Protein AF-A0A4Q3XXZ2-F1 (afdb_monomer)

Nearest PDB structures (foldseek):
  2io8-assembly1_B  TM=9.190E-01  e=5.444E-06  Escherichia coli
  2io7-assembly1_B  TM=9.166E-01  e=6.072E-06  Escherichia coli
  2io8-assembly1_A  TM=8.777E-01  e=6.412E-06  Escherichia coli
  2io7-assembly1_A  TM=8.751E-01  e=8.423E-06  Escherichia coli
  2ioa-assembly1_A  TM=9.152E-01  e=3.878E-05  Escherichia coli

pLDDT: mean 94.09, std 9.12, range [44.41, 98.56]

Solvent-accessible surface area (backbone atoms only — not comparable to full-atom values): 6925 Å² total; per-residue (Å²): 124,63,69,25,50,61,84,43,61,70,62,39,62,74,46,59,72,34,24,33,39,38,27,77,84,46,56,60,33,32,46,27,34,42,33,55,69,94,44,75,50,72,38,57,88,67,84,60,45,90,94,38,40,32,36,24,38,59,76,80,65,61,76,57,97,71,28,27,61,45,79,46,80,39,69,58,94,94,41,82,76,49,76,48,40,35,36,18,79,48,92,60,56,40,76,83,34,43,79,51,92,83,80,91,79,82,87,74,77,81,78,82,82,131

Secondary structure (DSSP, 8-state):
--EEETT-HHHHHTT-SSEEEEETT--TTTT-EEEETTEEEE----S--TT-EEEEE--PPP-BTTBEEEEEEEEETTEEEEEEEEEESSSS--TTPEEE--------S-----

Mean predicted aligned error: 4.93 Å

Structure (mmCIF, N/CA/C/O backbone):
data_AF-A0A4Q3XXZ2-F1
#
_entry.id   AF-A0A4Q3XXZ2-F1
#
loop_
_atom_site.group_PDB
_atom_site.id
_atom_site.type_symbol
_atom_site.label_atom_id
_atom_site.label_alt_id
_atom_site.label_comp_id
_atom_site.label_asym_id
_atom_site.label_entity_id
_atom_site.label_seq_id
_atom_site.pdbx_PDB_ins_code
_atom_site.Cartn_x
_atom_site.Cartn_y
_atom_site.Cartn_z
_atom_site.occupancy
_atom_site.B_iso_or_equiv
_atom_site.auth_seq_id
_atom_site.auth_comp_id
_atom_site.auth_asym_id
_atom_site.auth_atom_id
_atom_site.pdbx_PDB_model_num
ATOM 1 N N . MET A 1 1 ? 8.401 -9.830 3.113 1.00 84.06 1 MET A N 1
ATOM 2 C CA . MET A 1 1 ? 8.372 -10.079 1.663 1.00 84.06 1 MET A CA 1
ATOM 3 C C . MET A 1 1 ? 9.654 -9.540 1.061 1.00 84.06 1 MET A C 1
ATOM 5 O O . MET A 1 1 ? 10.037 -8.441 1.459 1.00 84.06 1 MET A O 1
ATOM 9 N N . PRO A 1 2 ? 10.330 -10.304 0.197 1.00 96.31 2 PRO A N 1
ATOM 10 C CA . PRO A 1 2 ? 11.499 -9.869 -0.552 1.00 96.31 2 PRO A CA 1
ATOM 11 C C . PRO A 1 2 ? 11.144 -8.739 -1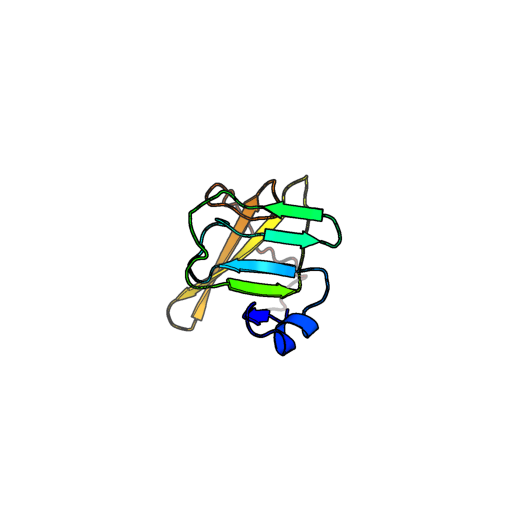.530 1.00 96.31 2 PRO A C 1
ATOM 13 O O . PRO A 1 2 ? 9.999 -8.614 -1.971 1.00 96.31 2 PRO A O 1
ATOM 16 N N . ALA A 1 3 ? 12.139 -7.912 -1.845 1.00 97.88 3 ALA A N 1
ATOM 17 C CA . ALA A 1 3 ? 12.066 -6.840 -2.832 1.00 97.88 3 ALA A CA 1
ATOM 18 C C . ALA A 1 3 ? 13.414 -6.702 -3.545 1.00 97.88 3 ALA A C 1
ATOM 20 O O . ALA A 1 3 ? 14.454 -6.939 -2.930 1.00 97.88 3 ALA A O 1
ATOM 21 N N . ALA A 1 4 ? 13.382 -6.276 -4.803 1.00 98.31 4 ALA A N 1
ATOM 22 C CA . ALA A 1 4 ? 14.554 -6.038 -5.635 1.00 98.31 4 ALA A CA 1
ATOM 23 C C . ALA A 1 4 ? 14.365 -4.771 -6.476 1.00 98.31 4 ALA A C 1
ATOM 25 O O . ALA A 1 4 ? 13.234 -4.378 -6.779 1.00 98.31 4 ALA A O 1
ATOM 26 N N . PHE A 1 5 ? 15.469 -4.137 -6.870 1.00 98.44 5 PHE A N 1
ATOM 27 C CA . PHE A 1 5 ? 15.433 -3.125 -7.923 1.00 98.44 5 PHE A CA 1
ATOM 28 C C . PHE A 1 5 ? 15.017 -3.782 -9.241 1.00 98.44 5 PHE A C 1
ATOM 30 O O . PHE A 1 5 ? 15.450 -4.892 -9.540 1.00 98.44 5 PHE A O 1
ATOM 37 N N . ALA A 1 6 ? 14.154 -3.129 -10.018 1.00 97.38 6 ALA A N 1
ATOM 38 C CA . ALA A 1 6 ? 13.614 -3.742 -11.231 1.00 97.38 6 ALA A CA 1
ATOM 39 C C . ALA A 1 6 ? 14.649 -3.894 -12.362 1.00 97.38 6 ALA A C 1
ATOM 41 O O . ALA A 1 6 ? 14.451 -4.701 -13.271 1.00 97.38 6 ALA A O 1
ATOM 42 N N . ASP A 1 7 ? 15.743 -3.132 -12.322 1.00 97.31 7 ASP A N 1
ATOM 43 C CA . ASP A 1 7 ? 16.853 -3.217 -13.274 1.00 97.31 7 ASP A CA 1
ATOM 44 C C . ASP A 1 7 ? 17.897 -4.288 -12.903 1.00 97.31 7 ASP A C 1
ATOM 46 O O . ASP A 1 7 ? 18.634 -4.753 -13.780 1.00 97.31 7 ASP A O 1
ATOM 50 N N . ASP A 1 8 ? 17.906 -4.760 -11.655 1.00 97.62 8 ASP A N 1
ATOM 51 C CA . ASP A 1 8 ? 18.656 -5.941 -11.229 1.00 97.62 8 ASP A CA 1
ATOM 52 C C . ASP A 1 8 ? 17.900 -7.216 -11.630 1.00 97.62 8 ASP A C 1
ATOM 54 O O . ASP A 1 8 ? 17.110 -7.777 -10.874 1.00 97.62 8 ASP A O 1
ATOM 58 N N . ARG A 1 9 ? 18.134 -7.675 -12.864 1.00 93.94 9 ARG A N 1
ATOM 59 C CA . ARG A 1 9 ? 17.431 -8.832 -13.446 1.00 93.94 9 ARG A CA 1
ATOM 60 C C . ARG A 1 9 ? 17.591 -10.123 -12.647 1.00 93.94 9 ARG A C 1
ATOM 62 O O . ARG A 1 9 ? 16.688 -10.952 -12.700 1.00 93.94 9 ARG A O 1
ATOM 69 N N . GLU A 1 10 ? 18.733 -10.317 -11.993 1.00 95.44 10 GLU A N 1
ATOM 70 C CA . GLU A 1 10 ? 18.999 -11.532 -11.221 1.00 95.44 10 GLU A CA 1
ATOM 71 C C . GLU A 1 10 ? 18.163 -11.512 -9.943 1.00 95.44 10 GLU A C 1
ATOM 73 O O . GLU A 1 10 ? 17.340 -12.402 -9.744 1.00 95.44 10 GLU A O 1
ATOM 78 N N . ALA A 1 11 ? 18.263 -10.439 -9.153 1.00 96.12 11 ALA A N 1
ATOM 79 C CA . ALA A 1 11 ? 17.469 -10.295 -7.936 1.00 96.12 11 ALA A CA 1
ATOM 80 C C . ALA A 1 11 ? 15.958 -10.201 -8.222 1.00 96.12 11 ALA A C 1
ATOM 82 O O . ALA A 1 11 ? 15.139 -10.708 -7.456 1.00 96.12 11 ALA A O 1
ATOM 83 N N . ALA A 1 12 ? 15.567 -9.571 -9.333 1.00 95.12 12 ALA A N 1
ATOM 84 C CA . ALA A 1 12 ? 14.174 -9.454 -9.745 1.00 95.12 12 ALA A CA 1
ATOM 85 C C . ALA A 1 12 ? 13.550 -10.806 -10.134 1.00 95.12 12 ALA A C 1
ATOM 87 O O . ALA A 1 12 ? 12.359 -11.015 -9.900 1.00 95.12 12 ALA A O 1
ATOM 88 N N . ALA A 1 13 ? 14.332 -11.735 -10.699 1.00 93.62 13 ALA A N 1
ATOM 89 C CA . ALA A 1 13 ? 13.841 -13.063 -11.066 1.00 93.62 13 ALA A CA 1
ATOM 90 C C . ALA A 1 13 ? 13.387 -13.882 -9.842 1.00 93.62 13 ALA A C 1
ATOM 92 O O . ALA A 1 13 ? 12.452 -14.676 -9.954 1.00 93.62 13 ALA A O 1
ATOM 93 N N . ASP A 1 14 ? 13.984 -13.638 -8.672 1.00 95.75 14 ASP A N 1
ATOM 94 C CA . ASP A 1 14 ? 13.669 -14.345 -7.425 1.00 95.75 14 ASP A CA 1
ATOM 95 C C . ASP A 1 14 ? 12.348 -13.895 -6.766 1.00 95.75 14 ASP A C 1
ATOM 97 O O . ASP A 1 14 ? 11.858 -14.556 -5.850 1.00 95.75 14 ASP A O 1
ATOM 101 N N . ILE A 1 15 ? 11.740 -12.789 -7.215 1.00 96.00 15 ILE A N 1
ATOM 102 C CA . ILE A 1 15 ? 10.483 -12.261 -6.652 1.00 96.00 15 ILE A CA 1
ATOM 103 C C . ILE A 1 15 ? 9.254 -13.070 -7.107 1.00 96.00 15 ILE A C 1
ATOM 105 O O . ILE A 1 15 ? 8.259 -13.142 -6.384 1.00 96.00 15 ILE A O 1
ATOM 109 N N . GLY A 1 16 ? 9.327 -13.713 -8.277 1.00 91.75 16 GLY A N 1
ATOM 110 C CA . GLY A 1 16 ? 8.236 -14.496 -8.863 1.00 91.75 16 GLY A CA 1
ATOM 111 C C . GLY A 1 16 ? 7.226 -13.676 -9.678 1.00 91.75 16 GLY A C 1
ATOM 112 O O . GLY A 1 16 ? 7.431 -12.504 -9.984 1.00 91.75 16 GLY A O 1
ATOM 113 N N . GLU A 1 17 ? 6.121 -14.319 -10.068 1.00 93.75 17 GLU A N 1
ATOM 114 C CA . GLU A 1 17 ? 5.135 -13.760 -11.015 1.00 93.75 17 GLU A CA 1
ATOM 115 C C . GLU A 1 17 ? 4.101 -12.826 -10.363 1.00 93.75 17 GLU A C 1
ATOM 117 O O . GLU A 1 17 ? 3.418 -12.075 -11.057 1.00 93.75 17 GLU A O 1
ATOM 122 N N . ARG A 1 18 ? 4.008 -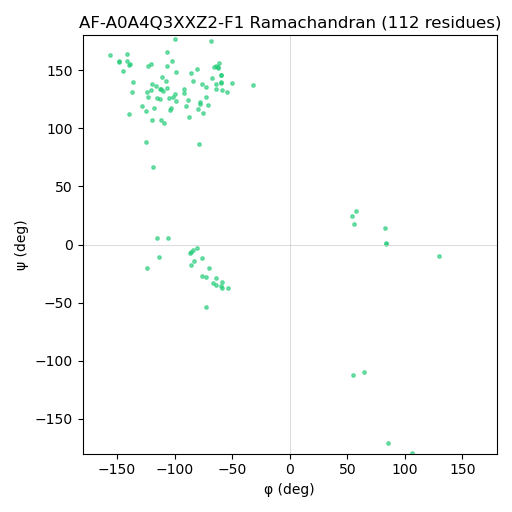12.835 -9.026 1.00 97.38 18 ARG A N 1
ATOM 123 C CA . ARG A 1 18 ? 3.061 -12.027 -8.245 1.00 97.38 18 ARG A CA 1
ATOM 124 C C . ARG A 1 18 ? 3.816 -10.966 -7.455 1.00 97.38 18 ARG A C 1
ATOM 126 O O . ARG A 1 18 ? 4.473 -11.277 -6.460 1.00 97.38 18 ARG A O 1
ATOM 133 N N . TYR A 1 19 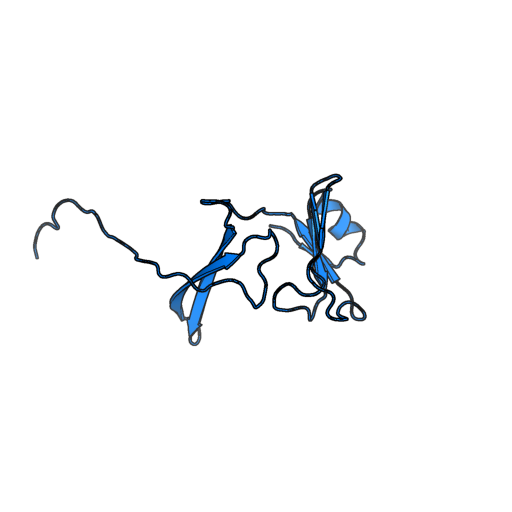? 3.720 -9.710 -7.875 1.00 98.12 19 TYR A N 1
ATOM 134 C CA . TYR A 1 19 ? 4.515 -8.628 -7.302 1.00 98.12 19 TYR A CA 1
ATOM 135 C C . TYR A 1 19 ? 3.811 -7.269 -7.318 1.00 98.12 19 TYR A C 1
ATOM 137 O O . TYR A 1 19 ? 2.930 -6.997 -8.124 1.00 98.12 19 TYR A O 1
ATOM 145 N N . ALA A 1 20 ? 4.241 -6.381 -6.428 1.00 98.44 20 ALA A N 1
ATOM 146 C CA . ALA A 1 20 ? 3.965 -4.956 -6.485 1.00 98.44 20 ALA A CA 1
ATOM 147 C C . ALA A 1 20 ? 5.170 -4.224 -7.092 1.00 98.44 20 ALA A C 1
ATOM 149 O O . ALA A 1 20 ? 6.275 -4.311 -6.550 1.00 98.44 20 ALA A O 1
ATOM 150 N N . ARG A 1 21 ? 4.956 -3.472 -8.171 1.00 98.31 21 ARG A N 1
ATOM 151 C CA . ARG A 1 21 ? 5.925 -2.536 -8.756 1.00 98.31 21 ARG A CA 1
ATOM 152 C C . ARG A 1 21 ? 5.709 -1.150 -8.158 1.00 98.31 21 ARG A C 1
ATOM 154 O O . ARG A 1 21 ? 4.574 -0.678 -8.065 1.00 98.31 21 ARG A O 1
ATOM 161 N N . LYS A 1 22 ? 6.794 -0.529 -7.691 1.00 98.50 22 LYS A N 1
ATOM 162 C CA . LYS A 1 22 ? 6.744 0.707 -6.902 1.00 98.50 22 LYS A CA 1
ATOM 163 C C . LYS A 1 22 ? 7.866 1.666 -7.315 1.00 98.50 22 LYS A C 1
ATOM 165 O O . LYS A 1 22 ? 9.029 1.362 -7.033 1.00 98.50 22 LYS A O 1
ATOM 170 N N . PRO A 1 23 ? 7.544 2.819 -7.923 1.00 98.56 23 PRO A N 1
ATOM 171 C CA . PRO A 1 23 ? 8.525 3.870 -8.187 1.00 98.56 23 PRO A CA 1
ATOM 172 C C . PRO A 1 23 ? 9.179 4.385 -6.900 1.00 98.56 23 PRO A C 1
ATOM 174 O O . PRO A 1 23 ? 8.512 4.477 -5.867 1.00 98.56 23 PRO A O 1
ATOM 177 N N . PHE A 1 24 ? 10.460 4.762 -6.944 1.00 97.56 24 PHE A N 1
ATOM 178 C CA . PHE A 1 24 ? 11.224 5.107 -5.731 1.00 97.56 24 PHE A CA 1
ATOM 179 C C . PHE A 1 24 ? 10.642 6.261 -4.913 1.00 97.56 24 PHE A C 1
ATOM 181 O O . PHE A 1 24 ? 10.681 6.224 -3.683 1.00 97.56 24 PHE A O 1
ATOM 188 N N . PHE A 1 25 ? 10.096 7.275 -5.581 1.00 97.12 25 PHE A N 1
ATOM 189 C CA . PHE A 1 25 ? 9.563 8.473 -4.925 1.00 97.12 25 PHE A CA 1
ATOM 190 C C . PHE A 1 25 ? 8.036 8.530 -4.900 1.00 97.12 25 PHE A C 1
ATOM 192 O O . PHE A 1 25 ? 7.466 9.526 -4.446 1.00 97.12 25 PHE A O 1
ATOM 199 N N . SER A 1 26 ? 7.376 7.460 -5.353 1.00 97.25 26 SER A N 1
ATOM 200 C CA . SER A 1 26 ? 5.929 7.340 -5.250 1.00 97.25 26 SER A CA 1
ATOM 201 C C . SER A 1 26 ? 5.482 7.389 -3.786 1.00 97.25 26 SER A C 1
ATOM 203 O O . SER A 1 26 ? 6.148 6.915 -2.861 1.00 97.25 26 SER A O 1
ATOM 205 N N . ARG A 1 27 ? 4.306 7.975 -3.577 1.00 96.44 27 ARG A N 1
ATOM 206 C CA . ARG A 1 27 ? 3.619 8.076 -2.290 1.00 96.44 27 ARG A CA 1
ATOM 207 C C . ARG A 1 27 ? 2.125 7.889 -2.514 1.00 96.44 27 ARG A C 1
ATOM 209 O O . ARG A 1 27 ? 1.656 7.999 -3.637 1.00 96.44 27 ARG A O 1
ATOM 216 N N . GLU A 1 28 ? 1.367 7.628 -1.452 1.00 95.06 28 GLU A N 1
ATOM 217 C CA . GLU A 1 28 ? -0.111 7.641 -1.484 1.00 95.06 28 GLU A CA 1
ATOM 218 C C . GLU A 1 28 ? -0.763 6.750 -2.566 1.00 95.06 28 GLU A C 1
ATOM 220 O O . GLU A 1 28 ? -1.894 7.001 -2.974 1.00 95.06 28 GLU A O 1
ATOM 225 N N . GLY A 1 29 ? -0.066 5.708 -3.025 1.00 96.69 29 GLY A N 1
ATOM 226 C CA . GLY A 1 29 ? -0.573 4.784 -4.040 1.00 96.69 29 GLY A CA 1
ATOM 227 C C . GLY A 1 29 ? -0.406 5.246 -5.493 1.00 96.69 29 GLY A C 1
ATOM 228 O O . GLY A 1 29 ? -0.820 4.512 -6.385 1.00 96.69 29 GLY A O 1
ATOM 229 N N . TRP A 1 30 ? 0.193 6.413 -5.750 1.00 97.88 30 TRP A N 1
ATOM 230 C CA . TRP A 1 30 ? 0.426 6.925 -7.107 1.00 97.88 30 TRP A CA 1
ATOM 231 C C . TRP A 1 30 ? 1.390 6.032 -7.895 1.00 97.88 30 TRP A C 1
ATOM 233 O O . TRP A 1 30 ? 2.425 5.638 -7.372 1.00 97.88 30 TRP A O 1
ATOM 243 N N . ASP A 1 31 ? 1.062 5.701 -9.141 1.00 98.06 31 ASP A N 1
ATOM 244 C CA . ASP A 1 31 ? 1.900 4.893 -10.047 1.00 98.06 31 ASP A CA 1
ATOM 245 C C . ASP A 1 31 ? 2.311 3.506 -9.499 1.00 98.06 31 ASP A C 1
ATOM 247 O O . ASP A 1 31 ? 3.237 2.871 -10.002 1.00 98.06 31 ASP A O 1
ATOM 251 N N . ILE A 1 32 ? 1.619 3.007 -8.469 1.00 98.31 32 ILE A N 1
ATOM 252 C CA . ILE A 1 32 ? 1.789 1.635 -7.979 1.00 98.31 32 ILE A CA 1
ATOM 253 C C . ILE A 1 32 ? 1.088 0.679 -8.943 1.00 98.31 32 ILE A C 1
ATOM 255 O O . ILE A 1 32 ? -0.039 0.929 -9.368 1.00 98.31 32 ILE A O 1
ATOM 259 N N . GLU A 1 33 ? 1.721 -0.451 -9.241 1.00 98.25 33 GLU A N 1
ATOM 260 C CA . GLU A 1 33 ? 1.114 -1.539 -10.005 1.00 98.25 33 GLU A CA 1
ATOM 261 C C . GLU A 1 33 ? 1.162 -2.825 -9.180 1.00 98.25 33 GLU A C 1
ATOM 263 O O . GLU A 1 33 ? 2.219 -3.214 -8.684 1.00 98.25 33 GLU A O 1
ATOM 268 N N . LEU A 1 34 ? 0.017 -3.481 -9.013 1.00 98.44 34 LEU A N 1
ATOM 269 C CA . LEU A 1 34 ? -0.082 -4.809 -8.417 1.00 98.44 34 LEU A CA 1
ATOM 270 C C . LEU A 1 34 ? -0.299 -5.817 -9.540 1.00 98.44 34 LEU A C 1
ATOM 272 O O . LEU A 1 34 ? -1.313 -5.755 -10.233 1.00 98.44 34 LEU A O 1
ATOM 276 N N . VAL A 1 35 ? 0.649 -6.731 -9.701 1.00 98.00 35 VAL A N 1
ATOM 277 C CA . VAL A 1 35 ? 0.598 -7.848 -10.642 1.00 98.00 35 VAL A CA 1
ATOM 278 C C . VAL A 1 35 ? 0.288 -9.111 -9.850 1.00 98.00 35 VAL A C 1
ATOM 280 O O . VAL A 1 35 ? 1.067 -9.520 -8.989 1.00 98.00 35 VAL A O 1
ATOM 283 N N . ASP A 1 36 ? -0.865 -9.709 -10.123 1.00 95.81 36 ASP A N 1
ATOM 284 C CA . ASP A 1 36 ? -1.334 -10.960 -9.532 1.00 95.81 36 ASP A CA 1
ATOM 285 C C . ASP A 1 36 ? -1.655 -11.938 -10.674 1.00 95.81 36 ASP A C 1
ATOM 287 O O . ASP A 1 36 ? -2.761 -11.953 -11.224 1.00 95.81 36 ASP A O 1
ATOM 291 N N . ASP A 1 37 ? -0.636 -12.683 -11.103 1.00 90.12 37 ASP A N 1
ATOM 292 C CA . ASP A 1 37 ? -0.640 -13.510 -12.312 1.00 90.12 37 ASP A CA 1
ATOM 293 C C . ASP A 1 37 ? -1.017 -12.689 -13.565 1.00 90.12 37 ASP A C 1
ATOM 295 O O . ASP A 1 37 ? -0.281 -11.803 -13.999 1.00 90.12 37 ASP A O 1
ATOM 299 N N . ALA A 1 38 ? -2.180 -12.964 -14.163 1.00 90.00 38 ALA A N 1
ATOM 300 C CA . ALA A 1 38 ? -2.693 -12.238 -15.325 1.00 90.00 38 ALA A CA 1
ATOM 301 C C . ALA A 1 38 ? -3.474 -10.962 -14.956 1.00 90.00 38 ALA A C 1
ATOM 303 O O . ALA A 1 38 ? -3.903 -10.230 -15.850 1.00 90.00 38 ALA A O 1
ATOM 304 N N . GLN A 1 39 ? -3.723 -10.716 -13.666 1.00 94.75 39 GLN A N 1
ATOM 305 C CA . GLN A 1 39 ? -4.453 -9.544 -13.194 1.00 94.75 39 GLN A CA 1
ATOM 306 C C . GLN A 1 39 ? -3.483 -8.412 -12.872 1.00 94.75 39 GLN A C 1
ATOM 308 O O . GLN A 1 39 ? -2.473 -8.610 -12.201 1.00 94.75 39 GLN A O 1
ATOM 313 N N . VAL A 1 40 ? -3.820 -7.211 -13.335 1.00 97.12 40 VAL A N 1
ATOM 314 C CA . VAL A 1 40 ? -3.038 -6.002 -13.081 1.00 97.12 40 VAL A CA 1
ATOM 315 C C . VAL A 1 40 ? -3.965 -4.921 -12.543 1.00 97.12 40 VAL A C 1
ATOM 317 O O . VAL A 1 40 ? -4.897 -4.503 -13.229 1.00 97.12 40 VAL A O 1
ATOM 320 N N . GLU A 1 41 ? -3.694 -4.447 -11.329 1.00 97.38 41 GLU A N 1
ATOM 321 C CA . GLU A 1 41 ? -4.330 -3.260 -10.753 1.00 97.38 41 GLU A CA 1
ATOM 322 C C . GLU A 1 41 ? -3.327 -2.104 -10.736 1.00 97.38 41 GLU A C 1
ATOM 324 O O . GLU A 1 41 ? -2.170 -2.282 -10.357 1.00 97.38 41 GLU A O 1
ATOM 329 N N . ARG A 1 42 ? -3.766 -0.911 -11.146 1.00 97.50 42 ARG A N 1
ATOM 330 C CA . ARG A 1 42 ? -2.931 0.293 -11.192 1.00 97.50 42 ARG A CA 1
ATOM 331 C C . ARG A 1 42 ? -3.501 1.374 -10.291 1.00 97.50 42 ARG A C 1
ATOM 333 O O . ARG A 1 42 ? -4.710 1.605 -10.260 1.00 97.50 42 ARG A O 1
ATOM 340 N N . GLY A 1 43 ? -2.603 2.037 -9.576 1.00 96.94 43 GLY A N 1
ATOM 341 C CA . GLY A 1 43 ? -2.889 3.259 -8.852 1.00 96.94 43 GLY A CA 1
ATOM 342 C C . GLY A 1 43 ? -3.167 4.420 -9.811 1.00 96.94 43 GLY A C 1
ATOM 343 O O . GLY A 1 43 ? -3.054 4.275 -11.030 1.00 96.94 43 GLY A O 1
ATOM 344 N N . PRO A 1 44 ? -3.552 5.584 -9.276 1.00 96.00 44 PRO A N 1
ATOM 345 C CA . PRO A 1 44 ? -3.719 6.780 -10.089 1.00 96.00 44 PRO A CA 1
ATOM 346 C C . PRO A 1 44 ? -2.366 7.254 -10.658 1.00 96.00 44 PRO A C 1
ATOM 348 O O . PRO A 1 44 ? -1.320 7.001 -10.059 1.00 96.00 44 PRO A O 1
ATOM 351 N N . GLU A 1 45 ? -2.389 7.938 -11.806 1.00 96.31 45 GLU A N 1
ATOM 352 C CA . GLU A 1 45 ? -1.182 8.402 -12.514 1.00 96.31 45 GLU A CA 1
ATOM 353 C C . GLU A 1 45 ? -0.612 9.683 -11.893 1.00 96.31 45 GLU A C 1
ATOM 355 O O . GLU A 1 45 ? -1.274 10.724 -11.889 1.00 96.31 45 GLU A O 1
ATOM 360 N N . GLY A 1 46 ? 0.604 9.608 -11.354 1.00 94.06 46 GLY A N 1
ATOM 361 C CA . GLY A 1 46 ? 1.252 10.693 -10.605 1.00 94.06 46 GLY A CA 1
ATOM 362 C C . GLY A 1 46 ? 2.490 11.271 -11.287 1.00 94.06 46 GLY A C 1
ATOM 363 O O . GLY A 1 46 ? 2.970 12.327 -10.873 1.00 94.06 46 GLY A O 1
ATOM 364 N N . GLY A 1 47 ? 2.982 10.611 -12.340 1.00 96.44 47 GLY A N 1
ATOM 365 C CA . GLY A 1 47 ? 4.202 10.988 -13.055 1.00 96.44 47 GLY A CA 1
ATOM 366 C C . GLY A 1 47 ? 5.490 10.479 -12.403 1.00 96.44 47 GLY A C 1
ATOM 367 O O . GLY A 1 47 ? 6.565 10.959 -12.754 1.00 96.44 47 GLY A O 1
ATOM 368 N N . TYR A 1 48 ? 5.406 9.535 -11.461 1.00 97.31 48 TYR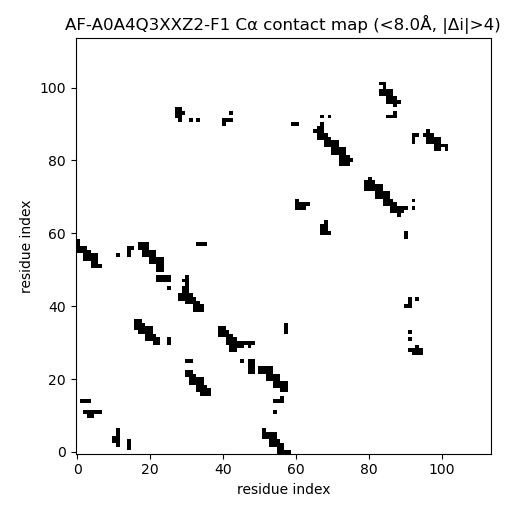 A N 1
ATOM 369 C CA . TYR A 1 48 ? 6.572 8.884 -10.866 1.00 97.31 48 TYR A CA 1
ATOM 370 C C . TYR A 1 48 ? 7.123 7.772 -11.775 1.00 97.31 48 TYR A C 1
ATOM 372 O O . TYR A 1 48 ? 6.369 7.119 -12.493 1.00 97.31 48 TYR A O 1
ATOM 380 N N . GLY A 1 49 ? 8.435 7.509 -11.694 1.00 96.69 49 GLY A N 1
ATOM 381 C CA . GLY A 1 49 ? 9.068 6.334 -12.316 1.00 96.69 49 GLY A CA 1
ATOM 382 C C . GLY A 1 49 ? 10.299 6.618 -13.175 1.00 96.69 49 GLY A C 1
ATOM 383 O O . GLY A 1 49 ? 10.997 5.672 -13.529 1.00 96.69 49 GLY A O 1
ATOM 384 N N . GLU A 1 50 ? 10.609 7.883 -13.479 1.00 97.44 50 GLU A N 1
ATOM 385 C CA . GLU A 1 50 ? 11.802 8.244 -14.266 1.00 97.44 50 GLU A CA 1
ATOM 386 C C . GLU A 1 50 ? 13.099 7.775 -13.590 1.00 97.44 50 GLU A C 1
ATOM 388 O O 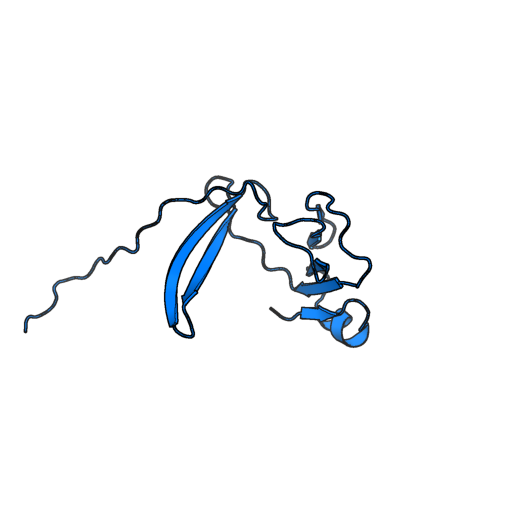. GLU A 1 50 ? 14.036 7.335 -14.253 1.00 97.44 50 GLU A O 1
ATOM 393 N N . GLU A 1 51 ? 13.140 7.818 -12.260 1.00 97.44 51 GLU A N 1
ATOM 394 C CA . GLU A 1 51 ? 14.321 7.486 -11.463 1.00 97.44 51 GLU A CA 1
ATOM 395 C C . GLU A 1 51 ? 14.472 5.985 -11.204 1.00 97.44 51 GLU A C 1
ATOM 397 O O . GLU A 1 51 ? 15.471 5.562 -10.622 1.00 97.44 51 GLU A O 1
ATOM 402 N N . GLY A 1 52 ? 13.495 5.190 -11.642 1.00 98.12 52 GLY A N 1
ATOM 403 C CA . GLY A 1 52 ? 13.440 3.752 -11.442 1.00 98.12 52 GLY A CA 1
ATOM 404 C C . GLY A 1 52 ? 12.416 3.310 -10.400 1.00 98.12 52 GLY A C 1
ATOM 405 O O . GLY A 1 52 ? 11.663 4.086 -9.799 1.00 98.12 52 GLY A O 1
ATOM 406 N N . GLU A 1 53 ? 12.377 1.997 -10.215 1.00 98.50 53 GLU A N 1
ATOM 407 C CA . GLU A 1 53 ? 11.356 1.306 -9.443 1.00 98.50 53 GLU A CA 1
ATOM 408 C C . GLU A 1 53 ? 11.923 0.052 -8.775 1.00 98.50 53 GLU A C 1
ATOM 410 O O . GLU A 1 53 ? 12.927 -0.526 -9.203 1.00 98.50 53 GLU A O 1
ATOM 415 N N . ILE A 1 54 ? 11.251 -0.387 -7.716 1.00 98.44 54 ILE A N 1
ATOM 416 C CA . ILE A 1 54 ? 11.421 -1.736 -7.186 1.00 98.44 54 ILE A CA 1
ATOM 417 C C . ILE A 1 54 ? 10.264 -2.629 -7.621 1.00 98.44 54 ILE A C 1
ATOM 419 O O . ILE A 1 54 ? 9.147 -2.158 -7.850 1.00 98.44 54 ILE A O 1
ATOM 423 N N . ILE A 1 55 ? 10.507 -3.934 -7.604 1.00 98.25 55 ILE A N 1
ATOM 424 C CA . ILE A 1 55 ? 9.461 -4.947 -7.501 1.00 98.25 55 ILE A CA 1
ATOM 425 C C . ILE A 1 55 ? 9.556 -5.640 -6.139 1.00 98.25 55 ILE A C 1
ATOM 427 O O . ILE A 1 55 ? 10.636 -5.826 -5.582 1.00 98.25 55 ILE A O 1
ATOM 431 N N . GLN A 1 56 ? 8.415 -5.989 -5.562 1.00 98.44 56 GLN A N 1
ATOM 432 C CA . GLN A 1 56 ? 8.319 -6.662 -4.268 1.00 98.44 56 GLN A CA 1
ATOM 433 C C . GLN A 1 56 ? 7.296 -7.780 -4.368 1.00 98.44 56 GLN A C 1
ATOM 435 O O . GLN A 1 56 ? 6.245 -7.548 -4.951 1.00 98.44 56 GLN A O 1
ATOM 440 N N . GLU A 1 57 ? 7.551 -8.937 -3.756 1.00 98.19 57 GLU A N 1
ATOM 441 C CA . GLU A 1 57 ? 6.560 -10.023 -3.698 1.00 98.19 57 GLU A CA 1
ATOM 442 C C . GLU A 1 57 ? 5.212 -9.474 -3.195 1.00 98.19 57 GLU A C 1
ATOM 444 O O . GLU A 1 57 ? 5.158 -8.603 -2.314 1.00 98.19 57 GLU A O 1
ATOM 449 N N . LEU A 1 58 ? 4.119 -9.932 -3.804 1.00 97.88 58 LEU A N 1
ATOM 450 C CA . LEU A 1 58 ? 2.779 -9.453 -3.495 1.00 97.88 58 LEU A CA 1
ATOM 451 C C . LEU A 1 58 ? 2.248 -10.085 -2.196 1.00 97.88 58 LEU A C 1
ATOM 453 O O . LEU A 1 58 ? 2.025 -11.292 -2.135 1.00 97.88 58 LEU A O 1
ATOM 457 N N . ALA A 1 59 ? 1.916 -9.255 -1.199 1.00 96.50 59 ALA A N 1
ATOM 458 C CA . ALA A 1 59 ? 0.987 -9.625 -0.123 1.00 96.50 59 ALA A CA 1
ATOM 459 C C . ALA A 1 59 ? -0.309 -8.846 -0.315 1.00 96.50 59 ALA A C 1
ATOM 461 O O . ALA A 1 59 ? -0.355 -7.652 0.002 1.00 96.50 59 ALA A O 1
ATOM 462 N N . PRO A 1 60 ? -1.368 -9.508 -0.799 1.00 95.62 60 PRO A N 1
ATOM 463 C CA . PRO A 1 60 ? -2.685 -8.907 -0.859 1.00 95.62 60 PRO A CA 1
ATOM 464 C C . PRO A 1 60 ? -3.165 -8.511 0.539 1.00 95.62 60 PRO A C 1
ATOM 466 O O . PRO A 1 60 ? -3.005 -9.260 1.507 1.00 95.62 60 PRO A O 1
ATOM 469 N N . LEU A 1 61 ? -3.797 -7.343 0.640 1.00 96.38 61 LEU A N 1
ATOM 470 C CA . LEU A 1 61 ? -4.484 -6.945 1.864 1.00 96.38 61 LEU A CA 1
ATOM 471 C C . LEU A 1 61 ? -5.710 -7.844 2.092 1.00 96.38 61 LEU A C 1
ATOM 473 O O . LEU A 1 61 ? -6.405 -8.193 1.129 1.00 96.38 61 LEU A O 1
ATOM 477 N N . PRO A 1 62 ? -6.024 -8.200 3.351 1.00 96.44 62 PRO A N 1
ATOM 478 C CA . PRO A 1 62 ? -7.263 -8.904 3.652 1.00 96.44 62 PRO A CA 1
ATOM 479 C C . PRO A 1 62 ? -8.473 -8.041 3.270 1.00 96.44 62 PRO A C 1
ATOM 481 O O . PRO A 1 62 ? -8.385 -6.818 3.211 1.00 96.44 62 PRO A O 1
ATOM 484 N N . THR A 1 63 ? -9.618 -8.675 3.021 1.00 97.06 63 THR A N 1
ATOM 485 C CA . THR A 1 63 ? -10.864 -7.967 2.693 1.00 97.06 63 THR A CA 1
ATOM 486 C C . THR A 1 63 ? -11.886 -8.147 3.812 1.00 97.06 63 THR A C 1
ATOM 488 O O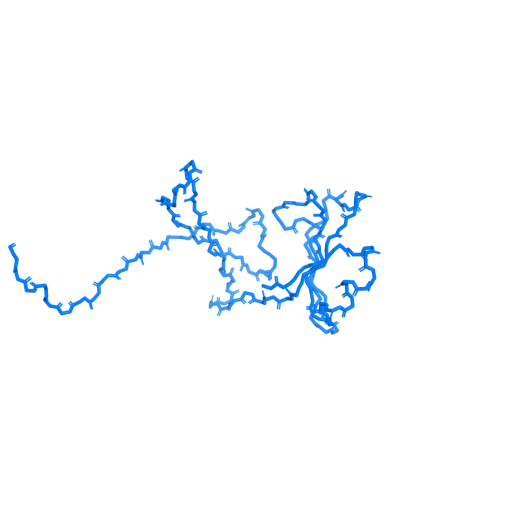 . THR A 1 63 ? -12.244 -9.273 4.151 1.00 97.06 63 THR A O 1
ATOM 491 N N . PHE A 1 64 ? -12.396 -7.039 4.347 1.00 96.00 64 PHE A N 1
ATOM 492 C CA . PHE A 1 64 ? -13.448 -6.991 5.362 1.00 96.00 64 PHE A CA 1
ATOM 493 C C . PHE A 1 64 ? -14.594 -6.120 4.857 1.00 96.00 64 PHE A C 1
ATOM 495 O O . PHE A 1 64 ? -14.419 -4.929 4.627 1.00 96.00 64 PHE A O 1
ATOM 502 N N . GLY A 1 65 ? -15.772 -6.708 4.634 1.00 95.38 65 GLY A N 1
ATOM 503 C CA . GLY A 1 65 ? -16.936 -5.946 4.160 1.00 95.38 65 GLY A CA 1
ATOM 504 C C . GLY A 1 65 ? -16.706 -5.193 2.840 1.00 95.38 65 GLY A C 1
ATOM 505 O O . GLY A 1 65 ? -17.310 -4.148 2.627 1.00 95.38 65 GLY A O 1
ATOM 506 N N . GLY A 1 66 ? -15.816 -5.695 1.974 1.00 96.19 66 GLY A N 1
ATOM 507 C CA . GLY A 1 66 ? -15.434 -5.040 0.716 1.00 96.19 66 GLY A CA 1
ATOM 508 C C . GLY A 1 66 ? -14.350 -3.963 0.847 1.00 96.19 66 GLY A C 1
ATOM 509 O O . GLY A 1 66 ? -13.966 -3.380 -0.160 1.00 96.19 66 GLY A O 1
ATOM 510 N N . LEU A 1 67 ? -13.839 -3.716 2.054 1.00 97.38 67 LEU A N 1
ATOM 511 C CA . LEU A 1 67 ? -12.744 -2.787 2.322 1.00 97.38 67 LEU A CA 1
ATOM 512 C C . LEU A 1 67 ? -11.455 -3.543 2.635 1.00 97.38 67 LEU A C 1
ATOM 514 O O . LEU A 1 67 ? -11.480 -4.678 3.116 1.00 97.38 67 LEU A O 1
ATOM 518 N N . ARG A 1 68 ? -10.320 -2.905 2.364 1.00 97.75 68 ARG A N 1
ATOM 519 C CA . ARG A 1 68 ? -8.982 -3.466 2.551 1.00 97.75 68 ARG A CA 1
ATOM 520 C C . ARG A 1 68 ? -8.196 -2.600 3.539 1.00 97.75 68 ARG A C 1
ATOM 522 O O . ARG A 1 68 ? -7.834 -1.474 3.190 1.00 97.75 68 ARG A O 1
ATOM 529 N N . PRO A 1 69 ? -7.969 -3.076 4.779 1.00 97.44 69 PRO A N 1
ATOM 530 C CA . PRO A 1 69 ? -7.280 -2.307 5.800 1.00 97.44 69 PRO A CA 1
ATOM 531 C C . PRO A 1 69 ? -5.756 -2.412 5.682 1.00 97.44 69 PRO A C 1
ATOM 533 O O . PRO A 1 69 ? -5.200 -3.493 5.493 1.00 97.44 69 PRO A O 1
ATOM 536 N N . VAL A 1 70 ? -5.082 -1.290 5.914 1.00 97.19 70 VAL A N 1
ATOM 537 C CA . VAL A 1 70 ? -3.647 -1.187 6.196 1.00 97.19 70 VAL A CA 1
ATOM 538 C C . VAL A 1 70 ? -3.459 -0.735 7.636 1.00 97.19 70 VAL A C 1
ATOM 540 O O . VAL A 1 70 ? -4.078 0.233 8.081 1.00 97.19 70 VAL A O 1
ATOM 543 N N . VAL A 1 71 ? -2.557 -1.407 8.352 1.00 96.94 71 VAL A N 1
ATOM 544 C CA . VAL A 1 71 ? -2.115 -0.998 9.688 1.00 96.94 71 VAL A CA 1
ATOM 545 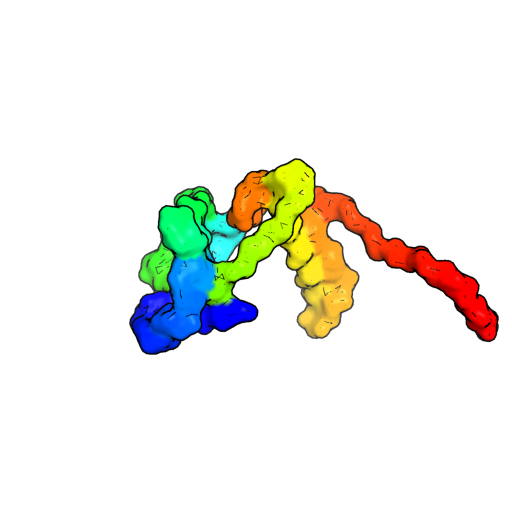C C . VAL A 1 71 ? -0.931 -0.044 9.557 1.00 96.94 71 VAL A C 1
ATOM 547 O O . VAL A 1 71 ? 0.090 -0.389 8.967 1.00 96.94 71 VAL A O 1
ATOM 550 N N . GLY A 1 72 ? -1.053 1.146 10.139 1.00 96.38 72 GLY A N 1
ATOM 551 C CA . GLY A 1 72 ? 0.063 2.070 10.331 1.00 96.38 72 GLY A CA 1
ATOM 552 C C . GLY A 1 72 ? 0.589 1.990 11.762 1.00 96.38 72 GLY A C 1
ATOM 553 O O . GLY A 1 72 ? -0.200 2.110 12.698 1.00 96.38 72 GLY A O 1
ATOM 554 N N . SER A 1 73 ? 1.902 1.824 11.931 1.00 96.31 73 SER A N 1
ATOM 555 C CA . SER A 1 73 ? 2.600 1.925 13.221 1.00 96.31 73 SER A CA 1
ATOM 556 C C . SER A 1 73 ? 3.361 3.247 13.281 1.00 96.31 73 SER A C 1
ATOM 558 O O . SER A 1 73 ? 4.129 3.558 12.372 1.00 96.31 73 SER A O 1
ATOM 560 N N . TRP A 1 74 ? 3.132 4.033 14.328 1.00 97.44 74 TRP A N 1
ATOM 561 C CA . TRP A 1 74 ? 3.721 5.357 14.497 1.00 97.44 74 TRP A CA 1
ATOM 562 C C . TRP A 1 74 ? 4.891 5.296 15.467 1.00 97.44 74 TRP A C 1
ATOM 564 O O . TRP A 1 74 ? 4.744 4.830 16.598 1.00 97.44 74 TRP A O 1
ATOM 574 N N . ILE A 1 75 ? 6.033 5.812 15.021 1.00 97.94 75 ILE A N 1
ATOM 575 C CA . ILE A 1 75 ? 7.281 5.861 15.780 1.00 97.94 75 ILE A CA 1
ATOM 576 C C . ILE A 1 75 ? 7.614 7.323 16.103 1.00 97.94 75 ILE A C 1
ATOM 578 O O . ILE A 1 75 ? 7.559 8.175 15.216 1.00 97.94 75 ILE A O 1
ATOM 582 N N . VAL A 1 76 ? 7.986 7.615 17.352 1.00 97.81 76 VAL A N 1
ATOM 583 C CA . VAL A 1 76 ? 8.549 8.910 17.773 1.00 97.81 76 VAL A CA 1
ATOM 584 C C . VAL A 1 76 ? 9.959 8.666 18.299 1.00 97.81 76 VAL A C 1
ATOM 586 O O . VAL A 1 76 ? 10.162 7.924 19.257 1.00 97.81 76 VAL A O 1
ATOM 589 N N . GLY A 1 77 ? 10.957 9.259 17.640 1.00 97.19 77 GLY A N 1
ATOM 590 C CA . GLY A 1 77 ? 12.356 8.902 17.876 1.00 97.19 77 GLY A CA 1
ATOM 591 C C . GLY A 1 77 ? 12.616 7.454 17.454 1.00 97.19 77 GLY A C 1
ATOM 592 O O . GLY A 1 77 ? 12.593 7.152 16.264 1.00 97.19 77 GLY A O 1
ATOM 593 N N . VAL A 1 78 ? 12.845 6.572 18.428 1.00 96.81 78 VAL A N 1
ATOM 594 C CA . VAL A 1 78 ? 13.055 5.125 18.219 1.00 96.81 78 VAL A CA 1
ATOM 595 C C . VAL A 1 78 ? 11.946 4.267 18.836 1.00 96.81 78 VAL A C 1
ATOM 597 O O . VAL A 1 78 ? 12.043 3.042 18.841 1.00 96.81 78 VAL A O 1
ATOM 600 N N . GLU A 1 79 ? 10.899 4.896 19.372 1.00 97.88 79 GLU A N 1
ATOM 601 C CA . GLU A 1 79 ? 9.876 4.229 20.175 1.00 97.88 79 GLU A CA 1
ATOM 602 C C . GLU A 1 79 ? 8.534 4.158 19.431 1.00 97.88 79 GLU A C 1
ATOM 604 O O . GLU A 1 79 ? 8.073 5.179 18.909 1.00 97.88 79 GLU A O 1
ATOM 609 N N . PRO A 1 80 ? 7.872 2.985 19.378 1.00 97.56 80 PRO A N 1
ATOM 610 C CA . PRO A 1 80 ? 6.506 2.882 18.881 1.00 97.56 80 PRO A CA 1
ATOM 611 C C . PRO A 1 80 ? 5.519 3.482 19.885 1.00 97.56 80 PRO A C 1
ATOM 613 O O . PRO A 1 80 ? 5.495 3.087 21.049 1.00 97.56 80 PRO A O 1
ATOM 616 N N . VAL A 1 81 ? 4.678 4.412 19.430 1.00 97.94 81 VAL A N 1
ATOM 617 C CA . VAL A 1 81 ? 3.778 5.184 20.309 1.00 97.94 81 VAL A CA 1
ATOM 618 C C . VAL A 1 81 ? 2.301 5.090 19.944 1.00 97.94 81 VAL A C 1
ATOM 620 O O . VAL A 1 81 ? 1.452 5.379 20.784 1.00 97.94 81 VAL A O 1
ATOM 623 N N . ALA A 1 82 ? 1.963 4.710 18.710 1.00 97.50 82 ALA A N 1
ATOM 624 C CA . ALA A 1 82 ? 0.570 4.603 18.291 1.00 97.50 82 ALA A CA 1
ATOM 625 C C . ALA A 1 82 ? 0.376 3.642 17.116 1.00 97.50 82 ALA A C 1
ATOM 627 O O . ALA A 1 82 ? 1.304 3.316 16.377 1.00 97.50 82 ALA A O 1
ATOM 628 N N . MET A 1 83 ? -0.875 3.232 16.930 1.00 97.88 83 MET A N 1
ATOM 629 C CA . MET A 1 83 ? -1.350 2.473 15.782 1.00 97.88 83 MET A CA 1
ATOM 630 C C . MET A 1 83 ? -2.458 3.260 15.078 1.00 97.88 83 MET A C 1
ATOM 632 O O . MET A 1 83 ? -3.131 4.100 15.670 1.00 97.88 83 MET A O 1
ATOM 636 N N . SER A 1 84 ? -2.638 2.990 13.794 1.00 97.75 84 SER A N 1
ATOM 637 C CA . SER A 1 84 ? -3.753 3.468 12.987 1.00 97.75 84 SER A CA 1
ATOM 638 C C . SER A 1 84 ? -4.212 2.381 12.030 1.00 97.75 84 SER A C 1
ATOM 640 O O . SER A 1 84 ? -3.433 1.490 11.690 1.00 97.75 84 SER A O 1
ATOM 642 N N . ILE A 1 85 ? -5.456 2.482 11.569 1.00 97.81 85 ILE A N 1
ATOM 643 C CA . ILE A 1 85 ? -5.974 1.657 10.482 1.00 97.81 85 ILE A CA 1
ATOM 644 C C . ILE A 1 85 ? -6.503 2.594 9.399 1.00 97.81 85 ILE A C 1
ATOM 646 O O . ILE A 1 85 ? -7.249 3.536 9.692 1.00 97.81 85 ILE A O 1
ATOM 650 N N . ARG A 1 86 ? -6.098 2.343 8.154 1.00 97.81 86 ARG A N 1
ATOM 651 C CA . ARG A 1 86 ? -6.654 2.997 6.968 1.00 97.81 86 ARG A CA 1
ATOM 652 C C . ARG A 1 86 ? -7.342 1.975 6.086 1.00 97.81 86 ARG A C 1
ATOM 654 O O . ARG A 1 86 ? -6.771 0.920 5.855 1.00 97.81 86 ARG A O 1
ATOM 661 N N . GLU A 1 87 ? -8.522 2.296 5.578 1.00 97.88 87 GLU A N 1
ATOM 662 C CA . GLU A 1 87 ? -9.296 1.407 4.710 1.00 97.88 87 GLU A CA 1
ATOM 663 C C . GLU A 1 87 ? -9.563 2.044 3.350 1.00 97.88 87 GLU A C 1
ATOM 665 O O . GLU A 1 87 ? -10.009 3.194 3.260 1.00 97.88 87 GLU A O 1
ATOM 670 N N . ASP A 1 88 ? -9.323 1.267 2.297 1.00 97.44 88 ASP A N 1
ATOM 671 C CA . ASP A 1 88 ? -9.650 1.612 0.916 1.00 97.44 88 ASP A CA 1
ATOM 672 C C . ASP A 1 88 ? -10.563 0.531 0.302 1.00 97.44 88 ASP A C 1
ATOM 674 O O . ASP A 1 88 ? -10.574 -0.616 0.751 1.00 97.44 88 ASP A O 1
ATOM 678 N N . ASP A 1 89 ? -11.368 0.900 -0.693 1.00 96.00 89 ASP A N 1
ATOM 679 C CA . ASP A 1 89 ? -12.209 -0.027 -1.463 1.00 96.00 89 ASP A CA 1
ATOM 680 C C . ASP A 1 89 ? -11.467 -0.657 -2.656 1.00 96.00 89 ASP A C 1
ATOM 682 O O . ASP A 1 89 ? -11.966 -1.606 -3.268 1.00 96.00 89 ASP A O 1
ATOM 686 N N . LEU A 1 90 ? -10.244 -0.197 -2.939 1.00 95.38 90 LEU A N 1
ATOM 687 C CA . LEU A 1 90 ? -9.303 -0.778 -3.903 1.00 95.38 90 LEU A CA 1
ATOM 688 C C . LEU A 1 90 ? -8.138 -1.498 -3.206 1.00 95.38 90 LEU A C 1
ATOM 690 O O . LEU A 1 90 ? -7.966 -1.373 -1.992 1.00 95.38 90 LEU A O 1
ATOM 694 N N . ALA A 1 91 ? -7.371 -2.311 -3.941 1.00 96.19 91 ALA A N 1
ATOM 695 C CA . ALA A 1 91 ? -6.234 -3.052 -3.385 1.00 96.19 91 ALA A CA 1
ATOM 696 C C . ALA A 1 91 ? -5.039 -2.145 -3.083 1.00 96.19 91 ALA A C 1
ATOM 698 O O . ALA A 1 91 ? -4.288 -2.407 -2.142 1.00 96.19 91 ALA A O 1
ATOM 699 N N . ILE A 1 92 ? -4.904 -1.045 -3.823 1.00 97.75 92 ILE A N 1
ATOM 700 C CA . ILE A 1 92 ? -3.922 0.003 -3.550 1.00 97.75 92 ILE A CA 1
ATOM 701 C C . ILE A 1 92 ? -4.543 1.047 -2.617 1.00 97.75 92 ILE A C 1
ATO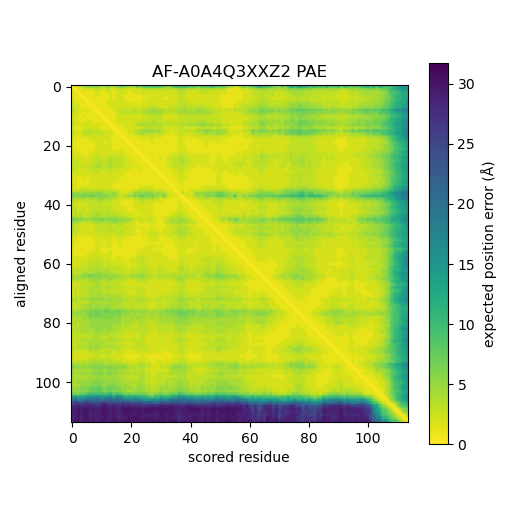M 703 O O . ILE A 1 92 ? -5.522 1.706 -2.958 1.00 97.75 92 ILE A O 1
ATOM 707 N N . THR A 1 93 ? -3.955 1.229 -1.433 1.00 97.38 93 THR A N 1
ATOM 708 C CA . THR A 1 93 ? -4.376 2.271 -0.483 1.00 97.38 93 THR A CA 1
ATOM 709 C C . THR A 1 93 ? -3.997 3.659 -0.999 1.00 97.38 93 THR A C 1
ATOM 711 O O . THR A 1 93 ? -2.813 3.954 -1.161 1.00 97.38 93 THR A O 1
ATOM 714 N N . ARG A 1 94 ? -4.992 4.529 -1.204 1.00 96.19 94 ARG A N 1
ATOM 715 C CA . ARG A 1 94 ? -4.813 5.876 -1.772 1.00 96.19 94 ARG A CA 1
ATOM 716 C C . ARG A 1 94 ? -4.783 6.968 -0.702 1.00 96.19 94 ARG A C 1
ATOM 718 O O . ARG A 1 94 ? -5.009 6.718 0.485 1.00 96.19 94 ARG A O 1
ATOM 725 N N . ASP A 1 95 ? -4.554 8.212 -1.106 1.00 94.12 95 ASP A N 1
ATOM 726 C CA . ASP A 1 95 ? -4.706 9.415 -0.269 1.00 94.12 95 ASP A CA 1
ATOM 727 C C . ASP A 1 95 ? -6.102 9.516 0.381 1.00 94.12 95 ASP A C 1
ATOM 729 O O . ASP A 1 95 ? -6.228 9.857 1.556 1.00 94.12 95 ASP A O 1
ATOM 733 N N . LYS A 1 96 ? -7.148 9.111 -0.346 1.00 92.19 96 LYS A N 1
ATOM 734 C CA . LYS A 1 96 ? -8.550 9.130 0.100 1.00 92.19 96 LYS A CA 1
ATOM 735 C C . LYS A 1 96 ? -8.954 7.962 1.000 1.00 92.19 96 LYS A C 1
ATOM 737 O O . LYS A 1 96 ? -10.096 7.945 1.464 1.00 92.19 96 LYS A O 1
ATOM 742 N N . ALA A 1 97 ? -8.062 7.002 1.265 1.00 96.06 97 ALA A N 1
ATOM 743 C CA . ALA A 1 97 ? -8.372 5.900 2.171 1.00 96.06 97 ALA A CA 1
ATOM 744 C C . ALA A 1 97 ? -8.730 6.438 3.565 1.00 96.06 97 ALA A C 1
ATOM 746 O O . ALA A 1 97 ? -8.043 7.308 4.120 1.00 96.06 97 ALA A O 1
ATOM 747 N N . ARG A 1 98 ? -9.830 5.922 4.116 1.00 96.31 98 ARG A N 1
ATOM 748 C CA . ARG A 1 98 ? -10.460 6.422 5.341 1.00 96.31 98 ARG A CA 1
ATOM 749 C C . ARG A 1 98 ? -9.615 6.042 6.542 1.00 96.31 98 ARG A C 1
ATOM 751 O O . ARG A 1 98 ? -9.213 4.892 6.656 1.00 96.31 98 ARG A O 1
ATOM 758 N N . PHE A 1 99 ? -9.398 6.971 7.465 1.00 96.94 99 PHE A N 1
ATOM 759 C CA . PHE A 1 99 ? -8.896 6.621 8.790 1.00 96.94 99 PHE A CA 1
ATOM 760 C C . PHE A 1 99 ? -10.056 6.064 9.615 1.00 96.94 99 PHE A C 1
ATOM 762 O O . PHE A 1 99 ? -11.066 6.753 9.777 1.00 96.94 99 PHE A O 1
ATOM 769 N N . VAL A 1 100 ? -9.932 4.836 10.118 1.00 97.31 100 VAL A N 1
ATOM 770 C CA . VAL A 1 100 ? -11.021 4.187 10.858 1.00 97.31 100 VAL A CA 1
ATOM 771 C C . VAL A 1 100 ? -10.718 4.109 12.357 1.00 97.31 100 VAL A C 1
ATOM 773 O O . VAL A 1 100 ? -9.569 3.867 12.750 1.00 97.31 100 VAL A O 1
ATOM 776 N N . PRO A 1 101 ? -11.723 4.332 13.226 1.00 96.81 101 PRO A N 1
ATOM 777 C CA . PRO A 1 101 ? -11.570 4.107 14.656 1.00 96.81 101 PRO A CA 1
ATOM 778 C C . PRO A 1 101 ? -11.210 2.647 14.937 1.00 96.81 101 PRO A C 1
ATOM 780 O O . PRO A 1 101 ? -11.770 1.735 14.334 1.00 96.81 101 PRO A O 1
ATOM 783 N N . HIS A 1 102 ? -10.308 2.426 15.886 1.00 95.19 102 HIS A N 1
ATOM 784 C CA . HIS A 1 102 ? -9.935 1.092 16.345 1.00 95.19 102 HIS A CA 1
ATOM 785 C C . HIS A 1 102 ? -9.793 1.089 17.867 1.00 95.19 102 HIS A C 1
ATOM 787 O O . HIS A 1 102 ? -9.545 2.127 18.482 1.00 95.19 102 HIS A O 1
ATOM 793 N N . ALA A 1 103 ? -9.962 -0.084 18.474 1.00 94.69 103 ALA A N 1
ATOM 794 C CA . ALA A 1 103 ? -9.776 -0.285 19.902 1.00 94.69 103 ALA A CA 1
ATOM 795 C C . ALA A 1 103 ? -9.015 -1.589 20.140 1.00 94.69 103 ALA A C 1
ATOM 797 O O . ALA A 1 103 ? -9.379 -2.636 19.605 1.00 94.69 103 ALA A O 1
ATOM 798 N N . ILE A 1 104 ? -7.978 -1.529 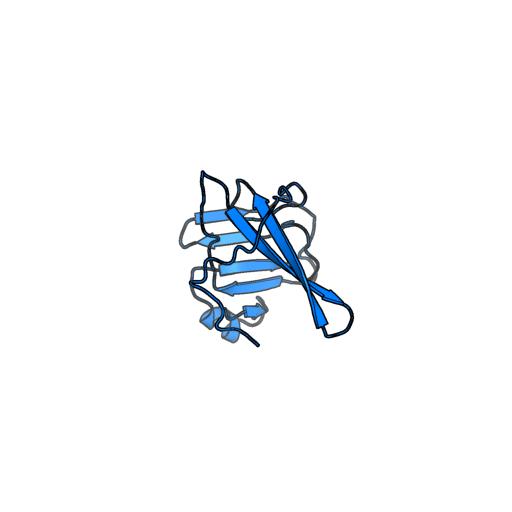20.973 1.00 93.25 104 ILE A N 1
ATOM 799 C CA . ILE A 1 104 ? -7.339 -2.723 21.523 1.00 93.25 104 ILE A CA 1
ATOM 800 C C . ILE A 1 104 ? -8.116 -3.066 22.786 1.00 93.25 104 ILE A C 1
ATOM 802 O O . ILE A 1 104 ? -8.086 -2.323 23.766 1.00 93.25 104 ILE A O 1
ATOM 806 N N . THR A 1 105 ? -8.860 -4.163 22.741 1.00 91.56 105 THR A N 1
ATOM 807 C CA . THR A 1 105 ? -9.635 -4.627 23.890 1.00 91.56 105 THR A CA 1
ATOM 808 C C . THR A 1 105 ? -8.873 -5.724 24.616 1.00 91.56 105 THR A C 1
ATOM 810 O O . THR A 1 105 ? -8.109 -6.481 24.019 1.00 91.56 105 THR A O 1
ATOM 813 N N . TRP A 1 106 ? -9.063 -5.792 25.928 1.00 87.38 106 TRP A N 1
ATOM 814 C CA . TRP A 1 106 ? -8.555 -6.876 26.754 1.00 87.38 106 TRP A CA 1
ATOM 815 C C . TRP A 1 106 ? -9.743 -7.630 27.333 1.00 87.38 106 TRP A C 1
ATOM 817 O O . TRP A 1 106 ? -10.612 -7.032 27.965 1.00 87.38 106 TRP A O 1
ATOM 827 N N . SER A 1 107 ? -9.768 -8.940 27.127 1.00 78.31 107 SER A N 1
ATOM 828 C CA . SER A 1 107 ? -10.752 -9.848 27.707 1.00 78.31 107 SER A CA 1
ATOM 829 C C . SER A 1 107 ? -10.027 -10.859 28.589 1.00 78.31 107 SER A C 1
ATOM 831 O O . SER A 1 107 ? -9.914 -12.029 28.231 1.00 78.31 107 SER A O 1
ATOM 833 N N . GLY A 1 108 ? -9.427 -10.426 29.695 1.00 71.56 108 GLY A N 1
ATOM 834 C CA . GLY A 1 108 ? -8.899 -11.401 30.645 1.00 71.56 108 GLY A CA 1
ATOM 835 C C . GLY A 1 108 ? -9.967 -11.870 31.620 1.00 71.56 108 GLY A C 1
ATOM 836 O O . GLY A 1 108 ? -10.848 -11.107 32.015 1.00 71.56 108 GLY A O 1
ATOM 837 N N . SER A 1 109 ? -9.839 -13.129 32.034 1.00 69.62 109 SER A N 1
ATOM 838 C CA . SER A 1 109 ? -10.194 -13.532 33.393 1.00 69.62 109 SER A CA 1
ATOM 839 C C . SER A 1 109 ? -9.288 -12.795 34.393 1.00 69.62 109 SER A C 1
ATOM 841 O O . SER A 1 109 ? -8.183 -12.390 34.032 1.00 69.62 109 SER A O 1
ATOM 843 N N . GLU A 1 110 ? -9.793 -12.588 35.610 1.00 64.00 110 GLU A N 1
ATOM 844 C CA . GLU A 1 110 ? -9.237 -11.781 36.709 1.00 64.00 110 GLU A CA 1
ATOM 845 C C . GLU A 1 110 ? -7.702 -11.705 36.791 1.00 64.00 110 GLU A C 1
ATOM 847 O O . GLU A 1 110 ? -6.988 -12.699 36.677 1.00 64.00 110 GLU A O 1
ATOM 852 N N . ARG A 1 111 ? -7.192 -10.493 37.051 1.00 62.38 111 ARG A N 1
ATOM 853 C CA . ARG A 1 111 ? -5.833 -10.320 37.567 1.00 62.38 111 ARG A CA 1
ATOM 854 C C . ARG A 1 111 ? -5.869 -10.706 39.042 1.00 62.38 111 ARG A C 1
ATOM 856 O O . ARG A 1 111 ? -6.497 -9.995 39.825 1.00 62.38 111 ARG A O 1
ATOM 863 N N . ASP A 1 112 ? -5.194 -11.792 39.403 1.00 58.19 112 ASP A N 1
ATOM 864 C CA . ASP A 1 112 ? -4.834 -12.032 40.797 1.00 58.19 112 ASP A CA 1
ATOM 865 C C . ASP A 1 112 ? -4.066 -10.816 41.324 1.00 58.19 112 ASP A C 1
ATOM 867 O O . ASP A 1 112 ? -3.181 -10.268 40.658 1.00 58.19 112 ASP A O 1
ATOM 871 N N . GLY A 1 113 ? -4.508 -10.349 42.489 1.00 57.75 113 GLY A N 1
ATOM 872 C CA . GLY A 1 113 ? -4.122 -9.073 43.063 1.00 57.75 113 GLY A CA 1
ATOM 873 C C . GLY A 1 113 ? -2.636 -8.949 43.384 1.00 57.75 113 GLY A C 1
ATOM 874 O O . GLY A 1 113 ? -1.959 -9.916 43.734 1.00 57.75 113 GLY A O 1
ATOM 875 N N . VAL A 1 114 ? -2.182 -7.698 43.341 1.00 44.41 114 VAL A N 1
ATOM 876 C CA . VAL A 1 114 ? -1.148 -7.150 44.223 1.00 44.41 114 VAL A CA 1
ATOM 877 C C . VAL A 1 114 ? -1.689 -5.842 44.775 1.00 44.41 114 VAL A C 1
ATOM 879 O O . VAL A 1 114 ? -2.254 -5.070 43.965 1.00 44.41 114 VAL A O 1
#

Foldseek 3Di:
DDKDFPVPVVSQVVLDQWKWKAAPPDDFQAQIWTGDRPDIDHGHHDPGAPVGIMIHRDDFFDADPLKGKDKDFDDDPHDTDDIWIWIDNDRGGGPPTDTDDDDDDDDDDDDDDD

Radius of gyration: 18.1 Å; Cα contacts (8 Å, |Δi|>4): 216; chains: 1; bounding box: 36×26×60 Å

Sequence (114 aa):
MPAAFADDREAAADIGERYARKPFFSREGWDIELVDDAQVERGPEGGYGEEGEIIQELAPLPTFGGLRPVVGSWIVGVEPVAMSIREDDLAITRDKARFVPHAITWSGSERDGV